Protein AF-A0A2V9Z8R7-F1 (afdb_monomer)

Nearest PDB structures (foldseek):
  6yc7-assembly1_F  TM=6.967E-01  e=9.276E-01  Corynebacterium glutamicum
  8a1z-assembly1_A  TM=7.549E-01  e=1.571E+00  Mycobacterium avium 104
  5is2-assembly1_A-2  TM=7.731E-01  e=3.697E+00  Mycobacterium avium 104
  5it4-assembly1_A-2  TM=7.766E-01  e=5.487E+00  Mycobacterium avium 104
  5n8n-assembly1_A  TM=2.106E-01  e=5.487E+00  Pseudomonas aeruginosa

pLDDT: mean 70.52, std 14.0, range [36.81, 87.38]

Sequence (99 aa):
MLSAKAVSPDKPATAPTPATIDRKIIRTGFLEALVKSPAETAEQIHKLAEGMGGYVESSQISSAQSVPAATITIRIPAARLEDAKAEIRKFHPHRDRKN

Foldseek 3Di:
DDDDDDDDDDDDPDDPDPPPCPPQDDDDDDDDADAPDQVVLVVVLQVLLVVQVKHWPDWDWDPVDPDTDIDTDIDHRPVCVVVSVVVSVVRRPPPPPDD

Structure (mmCIF, N/CA/C/O backbone):
data_AF-A0A2V9Z8R7-F1
#
_entry.id   AF-A0A2V9Z8R7-F1
#
loop_
_atom_site.group_PDB
_atom_site.id
_atom_site.type_symbol
_atom_site.label_atom_id
_atom_site.label_alt_id
_atom_site.label_comp_id
_atom_site.label_asym_id
_atom_site.label_entity_id
_atom_site.label_seq_id
_atom_site.pdbx_PDB_ins_code
_atom_site.Cartn_x
_atom_site.Cartn_y
_atom_site.Cartn_z
_atom_site.occupancy
_atom_site.B_iso_or_equiv
_atom_site.auth_seq_id
_atom_site.auth_comp_id
_atom_site.auth_asym_id
_atom_site.auth_atom_id
_atom_site.pdbx_PDB_model_num
ATOM 1 N N . MET A 1 1 ? 3.295 -28.488 66.649 1.00 43.31 1 MET A N 1
ATOM 2 C CA . MET A 1 1 ? 2.603 -28.965 65.434 1.00 43.31 1 MET A CA 1
ATOM 3 C C . MET A 1 1 ? 1.220 -28.322 65.388 1.00 43.31 1 MET A C 1
ATOM 5 O O . MET A 1 1 ? 0.527 -28.400 66.389 1.00 43.31 1 MET A O 1
ATOM 9 N N . LEU A 1 2 ? 0.884 -27.703 64.246 1.00 46.97 2 LEU A N 1
ATOM 10 C CA . LEU A 1 2 ? -0.454 -27.314 63.750 1.00 46.97 2 LEU A CA 1
ATOM 11 C C . LEU A 1 2 ? -1.180 -26.121 64.419 1.00 46.97 2 LEU A C 1
ATOM 13 O O . LEU A 1 2 ? -2.018 -26.295 65.296 1.00 46.97 2 LEU A O 1
ATOM 17 N N . SER A 1 3 ? -0.956 -24.911 63.888 1.00 43.28 3 SER A N 1
ATOM 18 C CA . SER A 1 3 ? -1.922 -23.801 63.968 1.00 43.28 3 SER A CA 1
ATOM 19 C C . SER A 1 3 ? -2.745 -23.761 62.679 1.00 43.28 3 SER A C 1
ATOM 21 O O . SER A 1 3 ? -2.220 -23.449 61.611 1.00 43.28 3 SER A O 1
ATOM 23 N N . ALA A 1 4 ? -4.034 -24.086 62.777 1.00 49.09 4 ALA A N 1
ATOM 24 C CA . ALA A 1 4 ? -5.005 -23.882 61.710 1.00 49.09 4 ALA A CA 1
ATOM 25 C C . ALA A 1 4 ? -5.353 -22.387 61.628 1.00 49.09 4 ALA A C 1
ATOM 27 O O . ALA A 1 4 ? -5.897 -21.817 62.574 1.00 49.09 4 ALA A O 1
ATOM 28 N N . LYS A 1 5 ? -5.013 -21.743 60.507 1.00 45.38 5 LYS A N 1
ATOM 29 C CA . LYS A 1 5 ? -5.385 -20.355 60.215 1.00 45.38 5 LYS A CA 1
ATOM 30 C C . LYS A 1 5 ? -6.694 -20.349 59.427 1.00 45.38 5 LYS A C 1
ATOM 32 O O . LYS A 1 5 ? -6.814 -21.024 58.409 1.00 45.38 5 LYS A O 1
ATOM 37 N N . ALA A 1 6 ? -7.654 -19.606 59.963 1.00 47.72 6 ALA A N 1
ATOM 38 C CA . ALA A 1 6 ? -9.025 -19.461 59.505 1.00 47.72 6 ALA A CA 1
ATOM 39 C C . ALA A 1 6 ? -9.154 -19.081 58.018 1.00 47.72 6 ALA A C 1
ATOM 41 O O . ALA A 1 6 ? -8.398 -18.259 57.498 1.00 47.72 6 ALA A O 1
ATOM 42 N N . VAL A 1 7 ? -10.166 -19.669 57.376 1.00 47.59 7 VAL A N 1
ATOM 43 C CA . VAL A 1 7 ? -10.700 -19.297 56.062 1.00 47.59 7 VAL A CA 1
ATOM 44 C C . VAL A 1 7 ? -11.297 -17.891 56.135 1.00 47.59 7 VAL A C 1
ATOM 46 O O . VAL A 1 7 ? -12.185 -17.625 56.942 1.00 47.59 7 VAL A O 1
ATOM 49 N N . SER A 1 8 ? -10.809 -16.994 55.282 1.00 52.97 8 SER A N 1
ATOM 50 C CA . SER A 1 8 ? -11.422 -15.691 55.020 1.00 52.97 8 SER A CA 1
ATOM 51 C C . SER A 1 8 ? -12.621 -15.851 54.074 1.00 52.97 8 SER A C 1
ATOM 53 O O . SER A 1 8 ? -12.470 -16.498 53.035 1.00 52.97 8 SER A O 1
ATOM 55 N N . PRO A 1 9 ? -13.788 -15.250 54.367 1.00 59.75 9 PRO A N 1
ATOM 56 C CA . PRO A 1 9 ? -14.883 -15.141 53.418 1.00 59.75 9 PRO A CA 1
ATOM 57 C C . PRO A 1 9 ? -14.807 -13.783 52.711 1.00 59.75 9 PRO A C 1
ATOM 59 O O . PRO A 1 9 ? -15.233 -12.777 53.262 1.00 59.75 9 PRO A O 1
ATOM 62 N N . ASP A 1 10 ? -14.272 -13.745 51.492 1.00 49.38 10 ASP A N 1
ATOM 63 C CA . ASP A 1 10 ? -14.531 -12.625 50.580 1.00 49.38 10 ASP A CA 1
ATOM 64 C C . ASP A 1 10 ? -14.551 -13.114 49.126 1.00 49.38 10 ASP A C 1
ATOM 66 O O . ASP A 1 10 ? -13.527 -13.289 48.468 1.00 49.38 10 ASP A O 1
ATOM 70 N N . LYS A 1 11 ? -15.758 -13.427 48.654 1.00 51.56 11 LYS A N 1
ATOM 71 C CA . LYS A 1 11 ? -16.161 -13.376 47.245 1.00 51.56 11 LYS A CA 1
ATOM 72 C C . LYS A 1 11 ? -17.617 -12.926 47.255 1.00 51.56 11 LYS A C 1
ATOM 74 O O . LYS A 1 11 ? -18.446 -13.556 47.907 1.00 51.56 11 LYS A O 1
ATOM 79 N N . PRO A 1 12 ? -17.926 -11.864 46.512 1.00 49.84 12 PRO A N 1
ATOM 80 C CA . PRO A 1 12 ? -18.264 -12.077 45.116 1.00 49.84 12 PRO A CA 1
ATOM 81 C C . PRO A 1 12 ? -17.308 -11.294 44.223 1.00 49.84 12 PRO A C 1
ATOM 83 O O . PRO A 1 12 ? -17.429 -10.085 44.053 1.00 49.84 12 PRO A O 1
ATOM 86 N N . ALA A 1 13 ? -16.367 -12.007 43.604 1.00 60.03 13 ALA A N 1
ATOM 87 C CA . ALA A 1 13 ? -15.726 -11.494 42.407 1.00 60.03 13 ALA A CA 1
ATOM 88 C C . ALA A 1 13 ? -16.813 -11.401 41.330 1.00 60.03 13 ALA A C 1
ATOM 90 O O . ALA A 1 13 ? -17.265 -12.423 40.811 1.00 60.03 13 ALA A O 1
ATOM 91 N N . THR A 1 14 ? -17.267 -10.177 41.070 1.00 55.34 14 THR A N 1
ATOM 92 C CA . THR A 1 14 ? -18.064 -9.785 39.910 1.00 55.34 14 THR A CA 1
ATOM 93 C C . THR A 1 14 ? -17.565 -10.554 38.693 1.00 55.34 14 THR A C 1
ATOM 95 O O . THR A 1 14 ? -16.397 -10.437 38.317 1.00 55.34 14 THR A O 1
ATOM 98 N N . ALA A 1 15 ? -18.427 -11.396 38.120 1.00 64.06 15 ALA A N 1
ATOM 99 C CA . ALA A 1 15 ? -18.107 -12.109 36.896 1.00 64.06 15 ALA A CA 1
ATOM 100 C C . ALA A 1 15 ? -17.692 -11.070 35.841 1.00 64.06 15 ALA A C 1
ATOM 102 O O . ALA A 1 15 ? -18.417 -10.086 35.665 1.00 64.06 15 ALA A O 1
ATOM 103 N N . PRO A 1 16 ? -16.540 -11.232 35.169 1.00 60.34 16 PRO A N 1
ATOM 104 C CA . PRO A 1 16 ? -16.162 -10.315 34.114 1.00 60.34 16 PRO A CA 1
ATOM 105 C C . PRO A 1 16 ? -17.233 -10.406 33.031 1.00 60.34 16 PRO A C 1
ATOM 107 O O . PRO A 1 16 ? -17.438 -11.458 32.425 1.00 60.34 16 PRO A O 1
ATOM 110 N N . THR A 1 17 ? -17.945 -9.300 32.822 1.00 58.91 17 THR A N 1
ATOM 111 C CA . THR A 1 17 ? -18.791 -9.091 31.653 1.00 58.91 17 THR A CA 1
ATOM 112 C C . THR A 1 17 ? -17.961 -9.492 30.437 1.00 58.91 17 THR A C 1
ATOM 114 O O . THR A 1 17 ? -16.813 -9.042 30.348 1.00 58.91 17 THR A O 1
ATOM 117 N N . PRO A 1 18 ? -18.457 -10.347 29.525 1.00 56.62 18 PRO A N 1
ATOM 118 C CA . PRO A 1 18 ? -17.723 -10.658 28.314 1.00 56.62 18 PRO A CA 1
ATOM 119 C C . PRO A 1 18 ? -17.603 -9.356 27.529 1.00 56.62 18 PRO A C 1
ATOM 121 O O . PRO A 1 18 ? -18.526 -8.941 26.834 1.00 56.62 18 PRO A O 1
ATOM 124 N N . ALA A 1 19 ? -16.474 -8.669 27.699 1.00 57.94 19 ALA A N 1
ATOM 125 C CA . ALA A 1 19 ? -16.048 -7.632 26.793 1.00 57.94 19 ALA A CA 1
ATOM 126 C C . ALA A 1 19 ? -16.034 -8.315 25.434 1.00 57.94 19 ALA A C 1
ATOM 128 O O . ALA A 1 19 ? -15.242 -9.235 25.216 1.00 57.94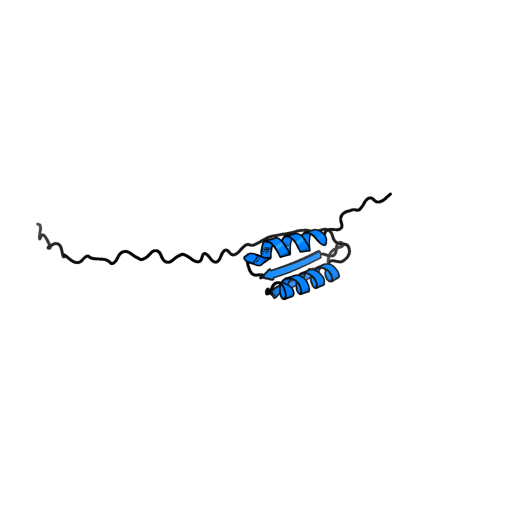 19 ALA A O 1
ATOM 129 N N . THR A 1 20 ? -16.980 -7.944 24.571 1.00 57.97 20 THR A N 1
ATOM 130 C CA . THR A 1 20 ? -16.946 -8.272 23.153 1.00 57.97 20 THR A CA 1
ATOM 131 C C . THR A 1 20 ? -15.546 -7.918 22.704 1.00 57.97 20 THR A C 1
ATOM 133 O O . THR A 1 20 ? -15.198 -6.743 22.609 1.00 57.97 20 THR A O 1
ATOM 136 N N . ILE A 1 21 ? -14.701 -8.939 22.567 1.00 60.09 21 ILE A N 1
ATOM 137 C CA . ILE A 1 21 ? -13.351 -8.763 22.078 1.00 60.09 21 ILE A CA 1
ATOM 138 C C . ILE A 1 21 ? -13.577 -8.326 20.644 1.00 60.09 21 ILE A C 1
ATOM 140 O O . ILE A 1 21 ? -13.837 -9.160 19.776 1.00 60.09 21 ILE A O 1
ATOM 144 N N . ASP A 1 22 ? -13.542 -7.016 20.418 1.00 58.06 22 ASP A N 1
ATOM 145 C CA . ASP A 1 22 ? -13.378 -6.433 19.103 1.00 58.06 22 ASP A CA 1
ATOM 146 C C . ASP A 1 22 ? -11.989 -6.880 18.658 1.00 58.06 22 ASP A C 1
ATOM 148 O O . ASP A 1 22 ? -10.960 -6.257 18.933 1.00 58.06 22 ASP A O 1
ATOM 152 N N . ARG A 1 23 ? -11.930 -8.111 18.142 1.00 59.09 23 ARG A N 1
ATOM 153 C CA . ARG A 1 23 ? -10.696 -8.699 17.661 1.00 59.09 23 ARG A CA 1
ATOM 154 C C . ARG A 1 23 ? -10.311 -7.819 16.490 1.00 59.09 23 ARG A C 1
ATOM 156 O O . ARG A 1 23 ? -10.879 -7.948 15.410 1.00 59.09 23 ARG A O 1
ATOM 163 N N . LYS A 1 24 ? -9.338 -6.935 16.698 1.00 61.03 24 LYS A N 1
ATOM 164 C CA . LYS A 1 24 ? -8.617 -6.285 15.609 1.00 61.03 24 LYS A CA 1
ATOM 165 C C . LYS A 1 24 ? -7.911 -7.385 14.821 1.00 61.03 24 LYS A C 1
ATOM 167 O O . LYS A 1 24 ? -6.791 -7.774 15.138 1.00 61.03 24 LYS A O 1
ATOM 172 N N . ILE A 1 25 ? -8.607 -7.948 13.835 1.00 61.03 25 ILE A N 1
ATOM 173 C CA . ILE A 1 25 ? -8.049 -8.951 12.933 1.00 61.03 25 ILE A CA 1
ATOM 174 C C . ILE A 1 25 ? -7.099 -8.209 11.999 1.00 61.03 25 ILE A C 1
ATOM 176 O O . ILE A 1 25 ? -7.525 -7.575 11.036 1.00 61.03 25 ILE A O 1
ATOM 180 N N . ILE A 1 26 ? -5.805 -8.288 12.290 1.00 65.62 26 ILE A N 1
ATOM 181 C CA . ILE A 1 26 ? -4.772 -7.875 11.346 1.00 65.62 26 ILE A CA 1
ATOM 182 C C . ILE A 1 26 ? -4.627 -9.020 10.347 1.00 65.62 26 ILE A C 1
ATOM 184 O O . ILE A 1 26 ? -4.228 -10.126 10.708 1.00 65.62 26 ILE A O 1
ATOM 188 N N . ARG A 1 27 ? -5.015 -8.773 9.096 1.00 66.44 27 ARG A N 1
ATOM 189 C CA . ARG A 1 27 ? -4.835 -9.728 8.004 1.00 66.44 27 ARG A CA 1
ATOM 190 C C . ARG A 1 27 ? -3.610 -9.321 7.197 1.00 66.44 27 ARG A C 1
ATOM 192 O O . ARG A 1 27 ? -3.634 -8.291 6.529 1.00 66.44 27 ARG A O 1
ATOM 199 N N . THR A 1 28 ? -2.576 -10.149 7.239 1.00 72.69 28 THR A N 1
ATOM 200 C CA . THR A 1 28 ? -1.397 -10.000 6.384 1.00 72.69 28 THR A CA 1
ATOM 201 C C . THR A 1 28 ? -1.559 -10.904 5.171 1.00 72.69 28 THR A C 1
ATOM 203 O O . THR A 1 28 ? -1.804 -12.101 5.317 1.00 72.69 28 THR A O 1
ATOM 206 N N . GLY A 1 29 ? -1.456 -10.330 3.975 1.00 66.94 29 GLY A N 1
ATOM 207 C CA . GLY A 1 29 ? -1.442 -11.068 2.718 1.00 66.94 29 GLY A CA 1
ATOM 208 C C . GLY A 1 29 ? -0.124 -10.837 1.996 1.00 66.94 29 GLY A C 1
ATOM 209 O O . GLY A 1 29 ? 0.366 -9.713 1.966 1.00 66.94 29 GLY A O 1
ATOM 210 N N . PHE A 1 30 ? 0.420 -11.894 1.403 1.00 68.50 30 PHE A N 1
ATOM 211 C CA . PHE A 1 30 ? 1.530 -11.806 0.462 1.00 68.50 30 PHE A CA 1
ATOM 212 C C . PHE A 1 30 ? 0.983 -12.150 -0.918 1.00 68.50 30 PHE A C 1
ATOM 214 O O . PHE A 1 30 ? 0.272 -13.145 -1.075 1.00 68.50 30 PHE A O 1
ATOM 221 N N . LEU A 1 31 ? 1.264 -11.300 -1.897 1.00 70.12 31 LEU A N 1
ATOM 222 C CA . LEU A 1 31 ? 0.895 -11.531 -3.282 1.00 70.12 31 LEU A CA 1
ATOM 223 C C . LEU A 1 31 ? 2.114 -11.254 -4.149 1.00 70.12 31 LEU A C 1
ATOM 225 O O . LEU A 1 31 ? 2.711 -10.185 -4.061 1.00 70.12 31 LEU A O 1
ATOM 229 N N . GLU A 1 32 ? 2.438 -12.212 -5.004 1.00 73.38 32 GLU A N 1
ATOM 230 C CA . GLU A 1 32 ? 3.501 -12.092 -5.991 1.00 73.38 32 GLU A CA 1
ATOM 231 C C . GLU A 1 32 ? 2.862 -12.089 -7.379 1.00 73.38 32 GLU A C 1
ATOM 233 O O . GLU A 1 32 ? 2.039 -12.947 -7.706 1.00 73.38 32 GLU A O 1
ATOM 238 N N . ALA A 1 33 ? 3.204 -11.098 -8.199 1.00 70.94 33 ALA A N 1
ATOM 239 C CA . ALA A 1 33 ? 2.689 -10.977 -9.555 1.00 70.94 33 ALA A CA 1
ATOM 240 C C . ALA A 1 33 ? 3.808 -10.564 -10.513 1.00 70.94 33 ALA A C 1
ATOM 242 O O . ALA A 1 33 ? 4.553 -9.622 -10.254 1.00 70.94 33 ALA A O 1
ATOM 243 N N . LEU A 1 34 ? 3.897 -11.264 -11.646 1.00 76.56 34 LEU A N 1
ATOM 244 C CA . LEU A 1 34 ? 4.750 -10.879 -12.766 1.00 76.56 34 LEU A CA 1
ATOM 245 C C . LEU A 1 34 ? 4.065 -9.754 -13.541 1.00 76.56 34 LEU A C 1
ATOM 247 O O . LEU A 1 34 ? 3.051 -9.970 -14.201 1.00 76.56 34 LEU A O 1
ATOM 251 N N . VAL A 1 35 ? 4.634 -8.557 -13.460 1.00 76.62 35 VAL A N 1
ATOM 252 C CA . VAL A 1 35 ? 4.140 -7.352 -14.133 1.00 76.62 35 VAL A CA 1
ATOM 253 C C . VAL A 1 35 ? 5.210 -6.799 -15.065 1.00 76.62 35 VAL A C 1
ATOM 255 O O . VAL A 1 35 ? 6.402 -6.995 -14.842 1.00 76.62 35 VAL A O 1
ATOM 258 N N . LYS A 1 36 ? 4.794 -6.097 -16.126 1.00 76.38 36 LYS A N 1
ATOM 259 C CA . LYS A 1 36 ? 5.737 -5.456 -17.060 1.00 76.38 36 LYS A CA 1
ATOM 260 C C . LYS A 1 36 ? 6.527 -4.328 -16.392 1.00 76.38 36 LYS A C 1
ATOM 262 O O . LYS A 1 36 ? 7.715 -4.184 -16.656 1.00 76.38 36 LYS A O 1
ATOM 267 N N . SER A 1 37 ? 5.860 -3.564 -15.528 1.00 79.75 37 SER A N 1
ATOM 268 C CA . SER A 1 37 ? 6.409 -2.372 -14.886 1.00 79.75 37 SER A CA 1
ATOM 269 C C . SER A 1 37 ? 6.088 -2.394 -13.388 1.00 79.75 37 SER A C 1
ATOM 271 O O . SER A 1 37 ? 4.965 -2.052 -13.001 1.00 79.75 37 SER A O 1
ATOM 273 N N . PRO A 1 38 ? 7.046 -2.774 -12.522 1.00 80.50 38 PRO A N 1
ATOM 274 C CA . PRO A 1 38 ? 6.810 -2.801 -11.082 1.00 80.50 38 PRO A CA 1
ATOM 275 C C . PRO A 1 38 ? 6.565 -1.398 -10.513 1.00 80.50 38 PRO A C 1
ATOM 277 O O . PRO A 1 38 ? 5.748 -1.257 -9.614 1.00 80.50 38 PRO A O 1
ATOM 280 N N . ALA A 1 39 ? 7.187 -0.355 -11.076 1.00 80.75 39 ALA A N 1
ATOM 281 C CA . ALA A 1 39 ? 6.973 1.034 -10.656 1.00 80.75 39 ALA A CA 1
ATOM 282 C C . ALA A 1 39 ? 5.541 1.538 -10.932 1.00 80.75 39 ALA A C 1
ATOM 284 O O . ALA A 1 39 ? 4.924 2.147 -10.065 1.00 80.75 39 ALA A O 1
ATOM 285 N N . GLU A 1 40 ? 4.980 1.243 -12.109 1.00 82.25 40 GLU A N 1
ATOM 286 C CA . GLU A 1 40 ? 3.604 1.641 -12.450 1.00 82.25 40 GLU A CA 1
ATOM 287 C C . GLU A 1 40 ? 2.578 0.883 -11.597 1.00 82.25 40 GLU A C 1
ATOM 289 O O . GLU A 1 40 ? 1.606 1.455 -11.104 1.00 82.25 40 GLU A O 1
ATOM 294 N N . THR A 1 41 ? 2.824 -0.411 -11.378 1.00 82.50 41 THR A N 1
ATOM 295 C CA . THR A 1 41 ? 1.978 -1.237 -10.509 1.00 82.50 41 THR A CA 1
ATOM 296 C C . THR A 1 41 ? 2.047 -0.735 -9.066 1.00 82.50 41 THR A C 1
ATOM 298 O O . THR A 1 41 ? 1.022 -0.645 -8.398 1.00 82.50 41 THR A O 1
ATOM 301 N N . ALA A 1 42 ? 3.237 -0.350 -8.596 1.00 82.00 42 ALA A N 1
ATOM 302 C CA . ALA A 1 42 ? 3.442 0.216 -7.270 1.00 82.00 42 ALA A CA 1
ATOM 303 C C . ALA A 1 42 ? 2.603 1.476 -7.035 1.00 82.00 42 ALA A C 1
ATOM 305 O O . ALA A 1 42 ? 1.917 1.575 -6.020 1.00 82.00 42 ALA A O 1
ATOM 306 N N . GLU A 1 43 ? 2.613 2.407 -7.989 1.00 85.12 43 GLU A N 1
ATOM 307 C CA . GLU A 1 43 ? 1.792 3.620 -7.940 1.00 85.12 43 GLU A CA 1
ATOM 308 C C . GLU A 1 43 ? 0.291 3.313 -7.914 1.00 85.12 43 GLU A C 1
ATOM 310 O O . GLU A 1 43 ? -0.462 3.936 -7.164 1.00 85.12 43 GLU A O 1
ATOM 315 N N . GLN A 1 44 ? -0.161 2.341 -8.709 1.00 84.44 44 GLN A N 1
ATOM 316 C CA . GLN A 1 44 ? -1.567 1.936 -8.718 1.00 84.44 44 GLN A CA 1
ATOM 317 C C . GLN A 1 44 ? -1.983 1.307 -7.386 1.00 84.44 44 GLN A C 1
ATOM 319 O O . GLN A 1 44 ? -3.028 1.667 -6.848 1.00 84.44 44 GLN A O 1
ATOM 324 N N . ILE A 1 45 ? -1.144 0.440 -6.808 1.00 83.38 45 ILE A N 1
ATOM 325 C CA . ILE A 1 45 ? -1.363 -0.133 -5.472 1.00 83.38 45 ILE A CA 1
ATOM 326 C C . ILE A 1 45 ? -1.396 0.971 -4.408 1.00 83.38 45 ILE A C 1
ATOM 328 O O . ILE A 1 45 ? -2.224 0.907 -3.501 1.00 83.38 45 ILE A O 1
ATOM 332 N N . HIS A 1 46 ? -0.543 1.992 -4.525 1.00 84.38 46 HIS A N 1
ATOM 333 C CA . HIS A 1 46 ? -0.521 3.129 -3.604 1.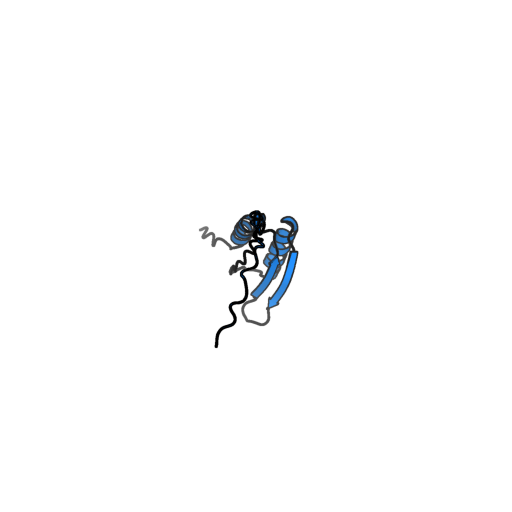00 84.38 46 HIS A CA 1
ATOM 334 C C . HIS A 1 46 ? -1.857 3.884 -3.627 1.00 84.38 46 HIS A C 1
ATOM 336 O O . HIS A 1 46 ? -2.521 3.986 -2.596 1.00 84.38 46 HIS A O 1
ATOM 342 N N . LYS A 1 47 ? -2.308 4.303 -4.817 1.00 87.19 47 LYS A N 1
ATOM 343 C CA . LYS A 1 47 ? -3.589 5.006 -5.009 1.00 87.19 47 LYS A CA 1
ATOM 344 C C . LYS A 1 47 ? -4.779 4.178 -4.534 1.00 87.19 47 LYS A C 1
ATOM 346 O O . LYS A 1 47 ? -5.712 4.711 -3.938 1.00 87.19 47 LYS A O 1
ATOM 351 N N . LEU A 1 48 ? -4.739 2.872 -4.786 1.00 84.56 48 LEU A N 1
ATOM 352 C CA . LEU A 1 48 ? -5.750 1.932 -4.328 1.00 84.56 48 LEU A CA 1
ATOM 353 C C . LEU A 1 48 ? -5.797 1.896 -2.794 1.00 84.56 48 LEU A C 1
ATOM 355 O O . LEU A 1 48 ? -6.862 2.065 -2.201 1.00 84.56 48 LEU A O 1
ATOM 359 N N . ALA A 1 49 ? -4.642 1.708 -2.149 1.00 84.06 49 ALA A N 1
ATOM 360 C CA . ALA A 1 49 ? -4.522 1.655 -0.697 1.00 84.06 49 ALA A CA 1
ATOM 361 C C . ALA A 1 49 ? -5.033 2.943 -0.036 1.00 84.06 49 ALA A C 1
ATOM 363 O O . ALA A 1 49 ? -5.825 2.856 0.903 1.00 84.06 49 ALA A O 1
ATOM 364 N N . GLU A 1 50 ? -4.650 4.111 -0.558 1.00 85.31 50 GLU A N 1
ATOM 365 C CA . GLU A 1 50 ? -5.140 5.416 -0.093 1.00 85.31 50 GLU A CA 1
ATOM 366 C C . GLU A 1 50 ? -6.654 5.567 -0.299 1.00 85.31 50 GLU A C 1
ATOM 368 O 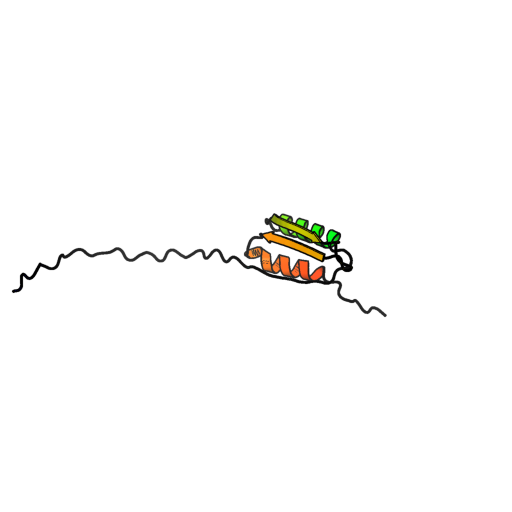O . GLU A 1 50 ? -7.375 5.934 0.631 1.00 85.31 50 GLU A O 1
ATOM 373 N N . GLY A 1 51 ? -7.173 5.206 -1.479 1.00 84.44 51 GLY A N 1
ATOM 374 C CA . GLY A 1 51 ? -8.607 5.263 -1.786 1.00 84.44 51 GLY A CA 1
ATOM 375 C C . GLY A 1 51 ? -9.466 4.351 -0.902 1.00 84.44 51 GLY A C 1
ATOM 376 O O . GLY A 1 51 ? -10.626 4.651 -0.619 1.00 84.44 51 GLY A O 1
ATOM 377 N N . MET A 1 52 ? -8.890 3.259 -0.399 1.00 83.38 52 MET A N 1
ATOM 378 C CA . MET A 1 52 ? -9.539 2.349 0.547 1.00 83.38 52 MET A CA 1
ATOM 379 C C . MET A 1 52 ? -9.408 2.788 2.016 1.00 83.38 52 MET A C 1
ATOM 381 O O . MET A 1 52 ? -9.884 2.077 2.905 1.00 83.38 52 MET A O 1
ATOM 385 N N . GLY A 1 53 ? -8.808 3.952 2.288 1.00 81.12 53 GLY A N 1
ATOM 386 C CA . GLY A 1 53 ? -8.599 4.476 3.640 1.00 81.12 53 GLY A CA 1
ATOM 387 C C . GLY A 1 53 ? -7.429 3.823 4.375 1.00 81.12 53 GLY A C 1
ATOM 388 O O . GLY A 1 53 ? -7.423 3.762 5.605 1.00 81.12 53 GLY A O 1
ATOM 389 N N . GLY A 1 54 ? -6.476 3.271 3.629 1.00 86.00 54 GLY A N 1
ATOM 390 C CA . GLY A 1 54 ? -5.204 2.791 4.141 1.00 86.00 54 GLY A CA 1
ATOM 391 C C . GLY A 1 54 ? -4.035 3.689 3.752 1.00 86.00 54 GLY A C 1
ATOM 392 O O . GLY A 1 54 ? -4.218 4.808 3.287 1.00 86.00 54 GLY A O 1
ATOM 393 N N . TYR A 1 55 ? -2.822 3.193 3.972 1.00 84.81 55 TYR A N 1
ATOM 394 C CA . TYR A 1 55 ? -1.584 3.918 3.707 1.00 84.81 55 TYR A CA 1
ATOM 395 C C . TYR A 1 55 ? -0.440 2.962 3.367 1.00 84.81 55 TYR A C 1
ATOM 397 O O . TYR A 1 55 ? -0.437 1.794 3.769 1.00 84.81 55 TYR A O 1
ATOM 405 N N . VAL A 1 56 ? 0.555 3.463 2.638 1.00 87.38 56 VAL A N 1
ATOM 406 C CA . VAL A 1 56 ? 1.810 2.742 2.406 1.00 87.38 56 VAL A CA 1
ATOM 407 C C . VAL A 1 56 ? 2.706 2.913 3.628 1.00 87.38 56 VAL A C 1
ATOM 409 O O . VAL A 1 56 ? 3.014 4.026 4.040 1.00 87.38 56 VAL A O 1
ATOM 412 N N . GLU A 1 57 ? 3.110 1.797 4.226 1.00 86.88 57 GLU A N 1
ATOM 413 C CA . GLU A 1 57 ? 4.095 1.770 5.309 1.00 86.88 57 GLU A CA 1
ATOM 414 C C . GLU A 1 57 ? 5.520 1.831 4.745 1.00 86.88 57 GLU A C 1
ATOM 416 O O . GLU A 1 57 ? 6.373 2.536 5.278 1.00 86.88 57 GLU A O 1
ATOM 421 N N . SER A 1 58 ? 5.782 1.101 3.659 1.00 85.88 58 SER A N 1
ATOM 422 C CA . SER A 1 58 ? 7.088 1.074 3.003 1.00 85.88 58 SER A CA 1
ATOM 423 C C . SER A 1 58 ? 6.945 0.727 1.525 1.00 85.88 58 SER A C 1
ATOM 425 O O . SER A 1 58 ? 6.091 -0.077 1.156 1.00 85.88 58 SER A O 1
ATOM 427 N N . SER A 1 59 ? 7.786 1.318 0.680 1.00 84.50 59 SER A N 1
ATOM 428 C CA . SER A 1 59 ? 7.876 1.009 -0.746 1.00 84.50 59 SER A CA 1
ATOM 429 C C . SER A 1 59 ? 9.343 0.914 -1.134 1.00 84.50 59 SER A C 1
ATOM 431 O O . SER A 1 59 ? 10.082 1.893 -1.048 1.00 84.50 59 SER A O 1
ATOM 433 N N . GLN A 1 60 ? 9.761 -0.279 -1.538 1.00 84.75 60 GLN A N 1
ATOM 434 C CA . GLN A 1 60 ? 11.119 -0.584 -1.952 1.00 84.75 60 GLN A CA 1
ATOM 435 C C . GLN A 1 60 ? 11.078 -1.109 -3.384 1.00 84.75 60 GLN A C 1
ATOM 437 O O . GLN A 1 60 ? 10.507 -2.163 -3.654 1.00 84.75 60 GLN A O 1
ATOM 442 N N . ILE A 1 61 ? 11.711 -0.396 -4.312 1.00 83.69 61 ILE A N 1
ATOM 443 C CA . ILE A 1 61 ? 11.864 -0.854 -5.695 1.00 83.69 61 ILE A CA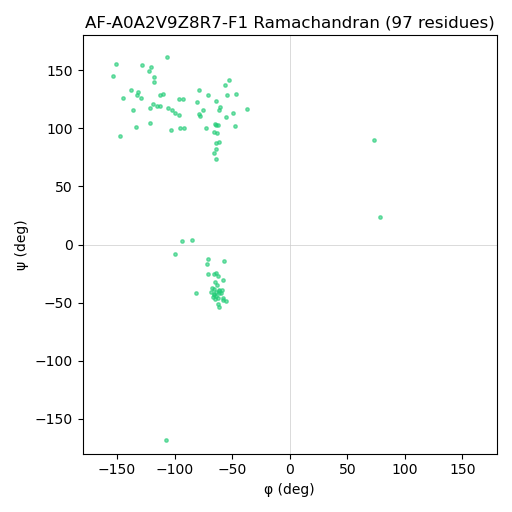 1
ATOM 444 C C . ILE A 1 61 ? 13.313 -1.296 -5.877 1.00 83.69 61 ILE A C 1
ATOM 446 O O . ILE A 1 61 ? 14.247 -0.512 -5.730 1.00 83.69 61 ILE A O 1
ATOM 450 N N . SER A 1 62 ? 13.502 -2.572 -6.183 1.00 79.56 62 SER A N 1
ATOM 451 C CA . SER A 1 62 ? 14.794 -3.183 -6.457 1.00 79.56 62 SER A CA 1
ATOM 452 C C . SER A 1 62 ? 14.956 -3.384 -7.962 1.00 79.56 62 SER A C 1
ATOM 454 O O . SER A 1 62 ? 14.483 -4.360 -8.533 1.00 79.56 62 SER A O 1
ATOM 456 N N . SER A 1 63 ? 15.669 -2.463 -8.608 1.00 70.19 63 SER A N 1
ATOM 457 C CA . SER A 1 63 ? 16.123 -2.585 -10.004 1.00 70.19 63 SER A CA 1
ATOM 458 C C . SER A 1 63 ? 17.538 -3.166 -10.131 1.00 70.19 63 SER A C 1
ATOM 460 O O . SER A 1 63 ? 18.072 -3.260 -11.229 1.00 70.19 63 SER A O 1
ATOM 462 N N . ALA A 1 64 ? 18.159 -3.548 -9.008 1.00 63.75 64 ALA A N 1
ATOM 463 C CA . ALA A 1 64 ? 19.548 -4.008 -8.946 1.00 63.75 64 ALA A CA 1
ATOM 464 C C . ALA A 1 64 ? 19.786 -5.395 -9.574 1.00 63.75 64 ALA A C 1
ATOM 466 O O . ALA A 1 64 ? 20.930 -5.799 -9.762 1.00 63.75 64 ALA A O 1
ATOM 467 N N . GLN A 1 65 ? 18.724 -6.141 -9.873 1.00 63.75 65 GLN A N 1
ATOM 468 C CA . GLN A 1 65 ? 18.795 -7.463 -10.489 1.00 63.75 65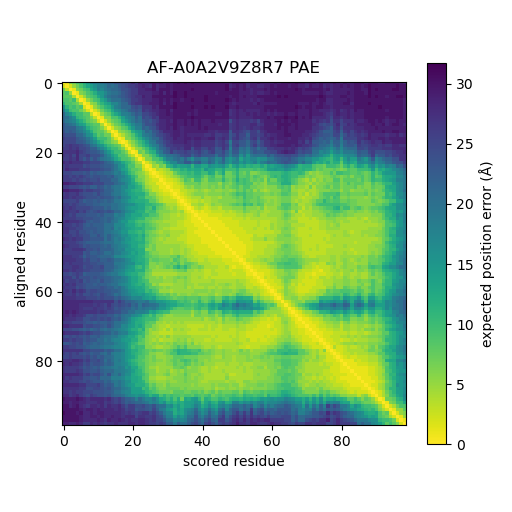 GLN A CA 1
ATOM 469 C C . GLN A 1 65 ? 18.360 -7.38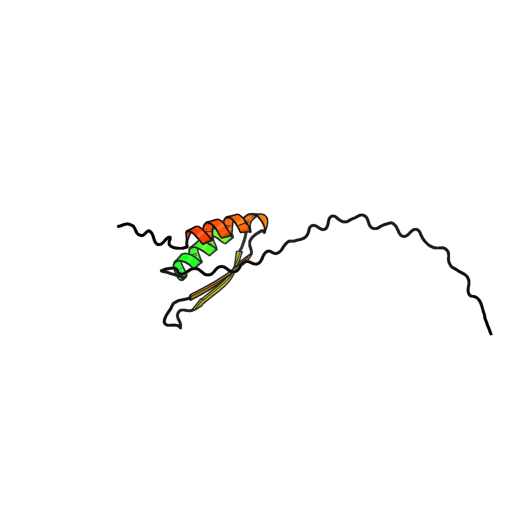3 -11.953 1.00 63.75 65 GLN A C 1
ATOM 471 O O . GLN A 1 65 ? 17.652 -6.464 -12.355 1.00 63.75 65 GLN A O 1
ATOM 476 N N . SER A 1 66 ? 18.733 -8.391 -12.746 1.00 70.19 66 SER A N 1
ATOM 477 C CA . SER A 1 66 ? 18.317 -8.504 -14.154 1.00 70.19 66 SER A CA 1
ATOM 478 C C . SER A 1 66 ? 16.790 -8.519 -14.341 1.00 70.19 66 SER A C 1
ATOM 480 O O . SER A 1 66 ? 16.317 -8.351 -15.463 1.00 70.19 66 SER A O 1
ATOM 482 N N . VAL A 1 67 ? 16.029 -8.729 -13.260 1.00 72.31 67 VAL A N 1
ATOM 483 C CA . VAL A 1 67 ? 14.574 -8.609 -13.212 1.00 72.31 67 VAL A CA 1
ATOM 484 C C . VAL A 1 67 ? 14.219 -7.523 -12.192 1.00 72.31 67 VAL A C 1
ATOM 486 O O . VAL A 1 67 ? 14.588 -7.654 -11.024 1.00 72.31 67 VAL A O 1
ATOM 489 N N . PRO A 1 68 ? 13.522 -6.451 -12.598 1.00 72.00 68 PRO A N 1
ATOM 490 C CA . PRO A 1 68 ? 13.094 -5.418 -11.671 1.00 72.00 68 PRO A CA 1
ATOM 491 C C . PRO A 1 68 ? 11.982 -5.961 -10.762 1.00 72.00 68 PRO A C 1
ATOM 493 O O . PRO A 1 68 ? 10.987 -6.507 -11.239 1.00 72.00 68 PRO A O 1
ATOM 496 N N . ALA A 1 69 ? 12.145 -5.792 -9.451 1.00 78.44 69 ALA A N 1
ATOM 497 C CA . ALA A 1 69 ? 11.195 -6.214 -8.426 1.00 78.44 69 ALA A CA 1
ATOM 498 C C . ALA A 1 69 ? 10.758 -5.014 -7.577 1.00 78.44 69 ALA A C 1
ATOM 500 O O . ALA A 1 69 ? 11.527 -4.076 -7.373 1.00 78.44 69 ALA A O 1
ATOM 501 N N . ALA A 1 70 ? 9.529 -5.034 -7.067 1.00 80.81 70 ALA A N 1
ATOM 502 C CA . ALA A 1 70 ? 9.056 -4.049 -6.101 1.00 80.81 70 ALA A CA 1
ATOM 503 C C . ALA A 1 70 ? 8.385 -4.751 -4.924 1.00 80.81 70 ALA A C 1
ATOM 505 O O . ALA A 1 70 ? 7.526 -5.609 -5.113 1.00 80.81 70 ALA A O 1
ATOM 506 N N . THR A 1 71 ? 8.774 -4.346 -3.722 1.00 84.62 71 THR A N 1
ATOM 507 C CA . THR A 1 71 ? 8.209 -4.802 -2.458 1.00 84.62 71 THR A CA 1
ATOM 508 C C . THR A 1 71 ? 7.552 -3.611 -1.790 1.00 84.62 71 THR A C 1
ATOM 510 O O . THR A 1 71 ? 8.210 -2.616 -1.495 1.00 84.62 71 THR A O 1
ATOM 513 N N . ILE A 1 72 ? 6.247 -3.702 -1.557 1.00 84.31 72 ILE A N 1
ATOM 514 C CA . ILE A 1 72 ? 5.469 -2.616 -0.966 1.00 84.31 72 IL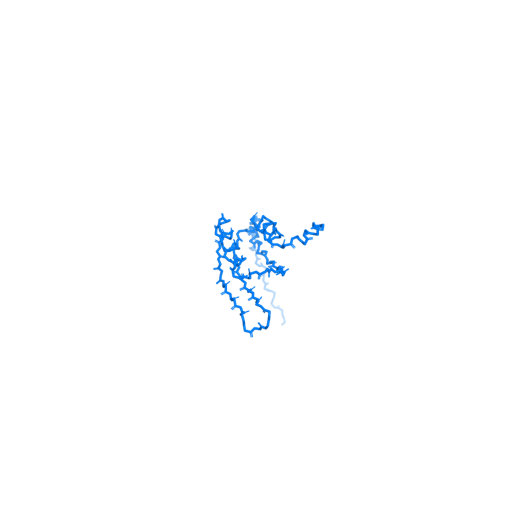E A CA 1
ATOM 515 C C . ILE A 1 72 ? 4.674 -3.189 0.190 1.00 84.31 72 ILE A C 1
ATOM 517 O O . ILE A 1 72 ? 3.926 -4.152 0.027 1.00 84.31 72 ILE A O 1
ATOM 521 N N . THR A 1 73 ? 4.822 -2.569 1.350 1.00 87.12 73 THR A N 1
ATOM 522 C CA . THR A 1 73 ? 4.041 -2.881 2.536 1.00 87.12 73 THR A CA 1
ATOM 523 C C . THR A 1 73 ? 2.974 -1.815 2.684 1.00 87.12 73 THR A C 1
ATOM 525 O O . THR A 1 73 ? 3.281 -0.642 2.894 1.00 87.12 73 THR A O 1
ATOM 528 N N . ILE A 1 74 ? 1.711 -2.222 2.577 1.00 85.50 74 ILE A N 1
ATOM 529 C CA . ILE A 1 74 ? 0.557 -1.340 2.754 1.00 85.50 74 ILE A CA 1
ATOM 530 C C . ILE A 1 74 ? -0.284 -1.804 3.933 1.00 85.50 74 ILE A C 1
ATOM 532 O O . ILE A 1 74 ? -0.444 -3.001 4.174 1.00 85.50 74 ILE A O 1
ATOM 536 N N . ARG A 1 75 ? -0.852 -0.847 4.661 1.00 84.69 75 ARG A N 1
ATOM 537 C CA . ARG A 1 75 ? -1.818 -1.094 5.726 1.00 84.69 75 ARG A CA 1
ATOM 538 C C . ARG A 1 75 ? -3.163 -0.557 5.298 1.00 84.69 75 ARG A C 1
ATOM 540 O O . ARG A 1 75 ? -3.313 0.637 5.079 1.00 84.69 75 ARG A O 1
ATOM 547 N N . ILE A 1 76 ? -4.145 -1.441 5.219 1.00 82.06 76 ILE A N 1
ATOM 548 C CA . ILE A 1 76 ? -5.519 -1.089 4.871 1.00 82.06 76 ILE A CA 1
ATOM 549 C C . ILE A 1 76 ? -6.489 -1.658 5.914 1.00 82.06 76 ILE A C 1
ATOM 551 O O . ILE A 1 76 ? -6.173 -2.662 6.562 1.00 82.06 76 ILE A O 1
ATOM 555 N N . PRO A 1 77 ? -7.673 -1.051 6.099 1.00 82.56 77 PRO A N 1
ATOM 556 C CA . PRO A 1 77 ? -8.699 -1.597 6.979 1.00 82.56 77 PRO A CA 1
ATOM 557 C C . PRO A 1 77 ? -9.071 -3.031 6.576 1.00 82.56 77 PRO A C 1
ATOM 559 O O . PRO A 1 77 ? -9.278 -3.315 5.398 1.00 82.56 77 PRO A O 1
ATOM 562 N N . ALA A 1 78 ? -9.220 -3.941 7.545 1.00 77.62 78 ALA A N 1
ATOM 563 C CA . ALA A 1 78 ? -9.486 -5.360 7.269 1.00 77.62 78 ALA A CA 1
ATOM 564 C C . ALA A 1 78 ? -10.766 -5.596 6.441 1.00 77.62 78 ALA A C 1
ATOM 566 O O . ALA A 1 78 ? -10.817 -6.530 5.644 1.00 77.62 78 ALA A O 1
ATOM 567 N N . ALA A 1 79 ? -11.768 -4.720 6.578 1.00 81.12 79 ALA A N 1
ATOM 568 C CA . ALA A 1 79 ? -12.995 -4.741 5.778 1.00 81.12 79 ALA A CA 1
ATOM 569 C C . ALA A 1 79 ? -12.752 -4.494 4.275 1.00 81.12 79 ALA A C 1
ATOM 571 O O . ALA A 1 79 ? -13.553 -4.915 3.448 1.00 81.12 79 ALA A O 1
ATOM 572 N N . ARG A 1 80 ? -11.647 -3.824 3.921 1.00 81.12 80 ARG A N 1
ATOM 573 C CA . ARG A 1 80 ? -11.258 -3.478 2.547 1.00 81.12 80 ARG A CA 1
ATOM 574 C C . ARG A 1 80 ? -10.207 -4.418 1.958 1.00 81.12 80 ARG A C 1
ATOM 576 O O . ARG A 1 80 ? -9.939 -4.340 0.768 1.00 81.12 80 ARG A O 1
ATOM 583 N N . LEU A 1 81 ? -9.626 -5.323 2.749 1.00 79.25 81 LEU A N 1
ATOM 584 C CA . LEU A 1 81 ? -8.563 -6.215 2.273 1.00 79.25 81 LEU A CA 1
ATOM 585 C C . LEU A 1 81 ? -9.004 -7.110 1.113 1.00 79.25 81 LEU A C 1
ATOM 587 O O . LEU A 1 81 ? -8.240 -7.316 0.176 1.00 79.25 81 LEU A O 1
ATOM 591 N N . GLU A 1 82 ? -10.210 -7.669 1.171 1.00 80.38 82 GLU A N 1
ATOM 592 C CA . GLU A 1 82 ? -10.679 -8.556 0.103 1.00 80.38 82 GLU A CA 1
ATOM 593 C C . GLU A 1 82 ? -10.897 -7.793 -1.213 1.00 80.38 82 GLU A C 1
ATOM 595 O O . GLU A 1 82 ? -10.533 -8.303 -2.270 1.00 80.38 82 GLU A O 1
ATOM 600 N N . ASP A 1 83 ? -11.392 -6.555 -1.136 1.00 82.69 83 ASP A N 1
ATOM 601 C CA . ASP A 1 83 ? -11.537 -5.646 -2.281 1.00 82.69 83 ASP A CA 1
ATOM 602 C C . ASP A 1 83 ? -10.162 -5.273 -2.857 1.00 82.69 83 ASP A C 1
ATOM 604 O O . ASP A 1 83 ? -9.904 -5.460 -4.044 1.00 82.69 83 ASP A O 1
ATOM 608 N N . ALA A 1 84 ? -9.218 -4.916 -1.979 1.00 81.12 84 ALA A N 1
ATOM 609 C CA . ALA A 1 84 ? -7.832 -4.655 -2.345 1.00 81.12 84 ALA A CA 1
ATOM 610 C C . ALA A 1 84 ? -7.195 -5.830 -3.083 1.00 81.12 84 ALA A C 1
ATOM 612 O O . ALA A 1 84 ? -6.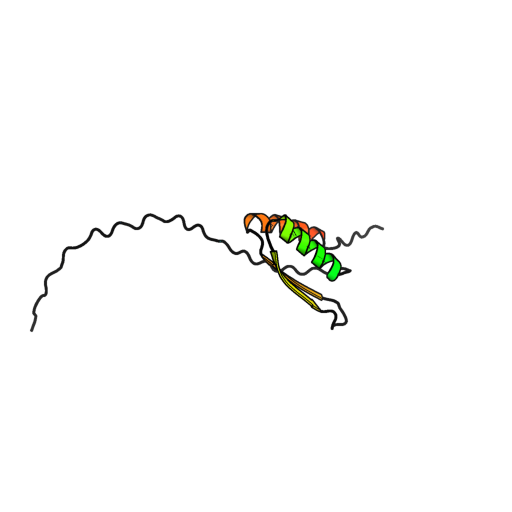595 -5.667 -4.138 1.00 81.12 84 ALA A O 1
ATOM 613 N N . LYS A 1 85 ? -7.339 -7.043 -2.541 1.00 78.75 85 LYS A N 1
ATOM 614 C CA . LYS A 1 85 ? -6.815 -8.264 -3.160 1.00 78.75 85 LYS A CA 1
ATOM 615 C C . LYS A 1 85 ? -7.447 -8.512 -4.526 1.00 78.75 85 LYS A C 1
ATOM 617 O O . LYS A 1 85 ? -6.741 -8.949 -5.434 1.00 78.75 85 LYS A O 1
ATOM 622 N N . ALA A 1 86 ? -8.749 -8.270 -4.673 1.00 83.00 86 ALA A N 1
ATOM 623 C CA . ALA A 1 86 ? -9.445 -8.428 -5.945 1.00 83.00 86 ALA A CA 1
ATOM 624 C C . ALA A 1 86 ? -8.917 -7.444 -6.998 1.00 83.00 86 ALA A C 1
ATOM 626 O O . ALA A 1 86 ? -8.628 -7.856 -8.121 1.00 83.00 86 ALA A O 1
ATOM 627 N N . GLU A 1 87 ? -8.715 -6.184 -6.620 1.00 81.12 87 GLU A N 1
ATOM 628 C CA . GLU A 1 87 ? -8.157 -5.151 -7.493 1.00 81.12 87 GLU A CA 1
ATOM 629 C C . GLU A 1 87 ? -6.696 -5.434 -7.851 1.00 81.12 87 GLU A C 1
ATOM 631 O O . GLU A 1 87 ? -6.337 -5.421 -9.027 1.00 81.12 87 GLU A O 1
ATOM 636 N N . ILE A 1 88 ? -5.857 -5.815 -6.881 1.00 77.56 88 ILE A N 1
ATOM 637 C CA . ILE A 1 88 ? -4.452 -6.144 -7.161 1.00 77.56 88 ILE A CA 1
ATOM 638 C C . ILE A 1 88 ? -4.353 -7.359 -8.094 1.00 77.56 88 ILE A C 1
ATOM 640 O O . ILE A 1 88 ? -3.502 -7.417 -8.981 1.00 77.56 88 ILE A O 1
ATOM 644 N N . ARG A 1 89 ? -5.272 -8.321 -7.964 1.00 76.56 89 ARG A N 1
ATOM 645 C CA . ARG A 1 89 ? -5.350 -9.476 -8.862 1.00 76.56 89 ARG A CA 1
ATOM 646 C C . ARG A 1 89 ? -5.723 -9.090 -10.299 1.00 76.56 89 ARG A C 1
ATOM 648 O O . ARG A 1 89 ? -5.323 -9.813 -11.208 1.00 76.56 89 ARG A O 1
ATOM 655 N N . LYS A 1 90 ? -6.415 -7.967 -10.530 1.00 76.38 90 LYS A N 1
ATOM 656 C CA . LYS A 1 90 ? -6.660 -7.433 -11.884 1.00 76.38 90 LYS A CA 1
ATOM 657 C C . LYS A 1 90 ? -5.397 -6.863 -12.534 1.00 76.38 90 LYS A C 1
ATOM 659 O O . LYS A 1 90 ? -5.318 -6.869 -13.758 1.00 76.38 90 LYS A O 1
ATOM 664 N N . PHE A 1 91 ? -4.407 -6.421 -11.750 1.00 69.38 91 PHE A N 1
ATOM 665 C CA . PHE A 1 91 ? -3.106 -5.998 -12.289 1.00 69.38 91 PHE A CA 1
ATOM 666 C C . PHE A 1 91 ? -2.256 -7.161 -12.780 1.00 69.38 91 PHE A C 1
ATOM 668 O O . PHE A 1 91 ? -1.309 -6.934 -13.533 1.00 69.38 91 PHE A O 1
ATOM 675 N N . HIS A 1 92 ? -2.576 -8.401 -12.392 1.00 64.19 92 HIS A N 1
ATOM 676 C CA . HIS A 1 92 ? -1.952 -9.547 -13.027 1.00 64.19 92 HIS A CA 1
ATOM 677 C C . HIS A 1 92 ? -2.327 -9.493 -14.508 1.00 64.19 92 HIS A C 1
ATOM 679 O O . HIS A 1 92 ? -3.521 -9.563 -14.816 1.00 64.19 92 HIS A O 1
ATOM 685 N N . PRO A 1 93 ? -1.358 -9.362 -15.431 1.00 58.44 93 PRO A N 1
ATOM 686 C CA . PRO A 1 93 ? -1.669 -9.436 -16.837 1.00 58.44 93 PRO A CA 1
ATOM 687 C C . PRO A 1 93 ? -2.224 -10.835 -17.058 1.00 58.44 93 PRO A C 1
ATOM 689 O O . PRO A 1 93 ? -1.484 -11.821 -17.095 1.00 58.44 93 PRO A O 1
ATOM 692 N N . HIS A 1 94 ? -3.552 -10.927 -17.176 1.00 48.91 94 HIS A N 1
ATOM 693 C CA . HIS A 1 94 ? -4.183 -12.046 -17.835 1.00 48.91 94 HIS A CA 1
ATOM 694 C C . HIS A 1 94 ? -3.412 -12.130 -19.139 1.00 48.91 94 HIS A C 1
ATOM 696 O O . HIS A 1 94 ? -3.387 -11.174 -19.918 1.00 48.91 94 HIS A O 1
ATOM 702 N N . ARG A 1 95 ? -2.649 -13.209 -19.303 1.00 48.59 95 ARG A N 1
ATOM 703 C CA . ARG A 1 95 ? -2.001 -13.524 -20.561 1.00 48.59 95 ARG A CA 1
ATOM 704 C C . ARG A 1 95 ? -3.160 -13.819 -21.502 1.00 48.59 95 ARG A C 1
ATOM 706 O O . ARG A 1 95 ? -3.537 -14.973 -21.679 1.00 48.59 95 ARG A O 1
ATOM 713 N N . ASP A 1 96 ? -3.790 -12.752 -21.986 1.00 45.31 96 ASP A N 1
ATOM 714 C CA . ASP A 1 96 ? -4.793 -12.748 -23.023 1.00 45.31 96 ASP A CA 1
ATOM 715 C C . ASP A 1 96 ? -4.028 -13.237 -24.239 1.00 45.31 96 ASP A C 1
ATOM 717 O O . ASP A 1 96 ? -3.343 -12.507 -24.954 1.00 45.31 96 ASP A O 1
ATOM 721 N N . ARG A 1 97 ? -4.012 -14.561 -24.362 1.00 45.78 97 ARG A N 1
ATOM 722 C CA . ARG A 1 97 ? -3.745 -15.274 -25.593 1.00 45.78 97 ARG A CA 1
ATOM 723 C C . ARG A 1 97 ? -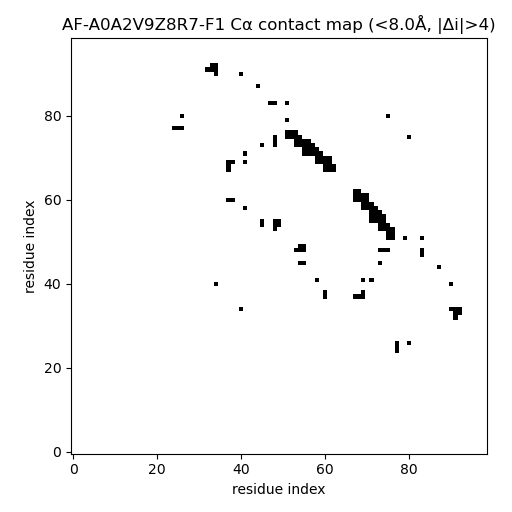4.888 -14.891 -26.530 1.00 45.78 97 ARG A C 1
ATOM 725 O O . ARG A 1 97 ? -5.786 -15.692 -26.762 1.00 45.78 97 ARG A O 1
ATOM 732 N N . LYS A 1 98 ? -4.873 -13.663 -27.043 1.00 44.59 98 LYS A N 1
ATOM 733 C CA . LYS A 1 98 ? -5.602 -13.328 -28.255 1.00 44.59 98 LYS A CA 1
ATOM 734 C C . LYS A 1 98 ? -4.670 -13.520 -29.440 1.00 44.59 98 LYS A C 1
ATOM 736 O O . LYS A 1 98 ? -3.832 -12.674 -29.725 1.00 44.59 98 LYS A O 1
ATOM 741 N N . ASN A 1 99 ? -4.904 -14.677 -30.057 1.00 36.81 99 ASN A N 1
ATOM 742 C CA . ASN A 1 99 ? -4.839 -14.967 -31.485 1.00 36.81 99 ASN A CA 1
ATOM 743 C C . ASN A 1 99 ? -3.489 -14.791 -32.188 1.00 36.81 99 ASN A C 1
ATOM 745 O O . ASN A 1 99 ? -3.266 -13.716 -32.784 1.00 36.81 99 ASN A O 1
#

Secondary structure (DSSP, 8-state):
----PPPP---------------------------S-HHHHHHHHHHHHHHTT-EEEEEEEE-SSSS-EEEEEEE--GGGHHHHHHHHHHTS-------

Radius of gyration: 26.07 Å; Cα contacts (8 Å, |Δi|>4): 77; chains: 1; bounding box: 38×34×97 Å

Solvent-accessible surface area (backbone atoms only — not comparable to full-atom values): 6716 Å² total; per-residue (Å²): 136,87,83,86,78,81,86,80,90,84,75,84,79,75,74,79,71,83,70,79,74,78,70,81,64,82,79,86,81,88,84,88,75,82,57,97,48,45,69,63,51,49,53,51,52,46,54,50,34,44,74,62,70,23,42,75,78,45,78,47,76,44,67,89,48,103,61,69,43,60,51,68,46,68,49,60,48,63,91,43,46,65,58,51,52,55,55,56,55,65,65,39,66,72,81,75,83,75,130

Mean predicted aligned error: 14.09 Å